Protein AF-A0A838TJ24-F1 (afdb_monomer_lite)

pLDDT: mean 84.02, std 17.37, range [36.75, 97.44]

Sequence (136 aa):
MVPTASASSNSTISTPPVRRSSNISTRGQVNLGGDAMIGRFIIGGDEPTTVIVRAIGPSLAAAKIPNPLPDPALELYDGNGSLIFSNDNWRSSQADQIINTGLAPTNDRESASVARLNRGTTPRSCEMRPRHKGSR

Secondary structure (DSSP, 8-state):
-------------------------------TTT--EEEEE---SSS-EEEEEEE--THHHHTT-SS--SSEEEEEE-TTS-EEEEES-TTTT-HHHHHHTT---SSTTSEEEEEEE---SSPEEEEEEEPPTT--

Structure (mmCIF, N/CA/C/O backbone):
data_AF-A0A838TJ24-F1
#
_entry.id   AF-A0A838TJ24-F1
#
loop_
_atom_site.group_PDB
_atom_site.id
_atom_site.type_symbol
_atom_site.label_atom_id
_atom_site.label_alt_id
_atom_site.label_comp_id
_atom_site.label_asym_id
_atom_site.label_entity_id
_atom_site.label_seq_id
_atom_site.pdbx_PDB_ins_code
_atom_site.Cartn_x
_atom_site.Cartn_y
_atom_site.Cartn_z
_atom_site.occupancy
_atom_site.B_iso_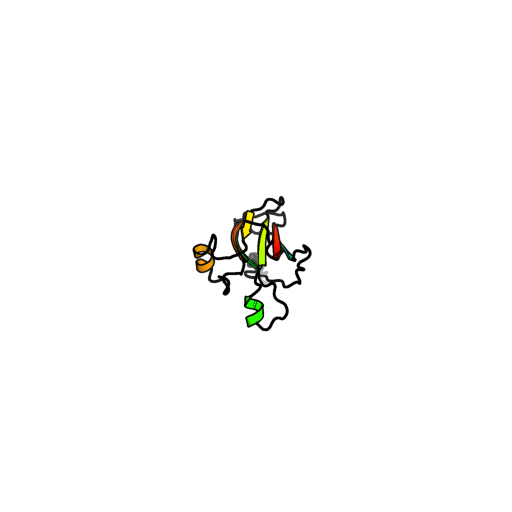or_equiv
_atom_site.auth_seq_id
_atom_site.auth_comp_id
_atom_site.auth_asym_id
_atom_site.auth_atom_id
_atom_site.pdbx_PDB_model_num
ATOM 1 N N . MET A 1 1 ? -72.964 21.065 6.004 1.00 46.19 1 MET A N 1
ATOM 2 C CA . MET A 1 1 ? -72.202 19.929 6.561 1.00 46.19 1 MET A CA 1
ATOM 3 C C . MET A 1 1 ? -70.928 19.817 5.735 1.00 46.19 1 MET A C 1
ATOM 5 O O . MET A 1 1 ? -71.018 19.484 4.565 1.00 46.19 1 MET A O 1
ATOM 9 N N . VAL A 1 2 ? -69.785 20.236 6.277 1.00 43.16 2 VAL A N 1
ATOM 10 C CA . VAL A 1 2 ? -68.473 20.209 5.600 1.00 43.16 2 VAL A CA 1
ATOM 11 C C . VAL A 1 2 ? -67.510 19.441 6.505 1.00 43.16 2 VAL A C 1
ATOM 13 O O . VAL A 1 2 ? -67.455 19.776 7.688 1.00 43.16 2 VAL A O 1
ATOM 16 N N . PRO A 1 3 ? -66.788 18.416 6.021 1.00 44.28 3 PRO A N 1
ATOM 17 C CA . PRO A 1 3 ? -65.751 17.769 6.810 1.00 44.28 3 PRO A CA 1
ATOM 18 C C . PRO A 1 3 ? -64.419 18.518 6.655 1.00 44.28 3 PRO A C 1
ATOM 20 O O . PRO A 1 3 ? -63.941 18.730 5.542 1.00 44.28 3 PRO A O 1
ATOM 23 N N . THR A 1 4 ? -63.797 18.883 7.776 1.00 43.94 4 THR A N 1
ATOM 24 C CA . THR A 1 4 ? -62.386 19.292 7.821 1.00 43.94 4 THR A CA 1
ATOM 25 C C . THR A 1 4 ? -61.542 18.036 8.003 1.00 43.94 4 THR A C 1
ATOM 27 O O . THR A 1 4 ? -61.575 17.420 9.067 1.00 43.94 4 THR A O 1
ATOM 30 N N . ALA A 1 5 ? -60.788 17.641 6.979 1.00 43.12 5 ALA A N 1
ATOM 31 C CA . ALA A 1 5 ? -59.758 16.616 7.114 1.00 43.12 5 ALA A CA 1
ATOM 32 C C . ALA A 1 5 ? -58.440 17.280 7.544 1.00 43.12 5 ALA A C 1
ATOM 34 O O . ALA A 1 5 ? -57.908 18.126 6.829 1.00 43.12 5 ALA A O 1
ATOM 35 N N . SER A 1 6 ? -57.921 16.897 8.711 1.00 50.03 6 SER A N 1
ATOM 36 C CA . SER A 1 6 ? -56.557 17.217 9.140 1.00 50.03 6 SER A CA 1
ATOM 37 C C . SER A 1 6 ? -55.660 16.036 8.777 1.00 50.03 6 SER A C 1
ATOM 39 O O . SER A 1 6 ? -55.851 14.936 9.296 1.00 50.03 6 SER A O 1
ATOM 41 N N . ALA A 1 7 ? -54.721 16.229 7.851 1.00 43.19 7 ALA A N 1
ATOM 42 C CA . ALA A 1 7 ? -53.715 15.226 7.525 1.00 43.19 7 ALA A CA 1
ATOM 43 C C . ALA A 1 7 ? -52.444 15.509 8.338 1.00 43.19 7 ALA A C 1
ATOM 45 O O . ALA A 1 7 ? -51.816 16.551 8.167 1.00 43.19 7 ALA A O 1
ATOM 46 N N . SER A 1 8 ? -52.058 14.574 9.209 1.00 49.75 8 SER A N 1
ATOM 47 C CA . SER A 1 8 ? -50.739 14.559 9.846 1.00 49.75 8 SER A CA 1
ATOM 48 C C . SER A 1 8 ? -49.819 13.658 9.027 1.00 49.75 8 SER A C 1
ATOM 50 O O . SER A 1 8 ? -49.935 12.433 9.059 1.00 49.75 8 SER A O 1
ATOM 52 N N . SER A 1 9 ? -48.931 14.255 8.236 1.00 45.62 9 SER A N 1
ATOM 53 C CA . SER A 1 9 ? -47.879 13.531 7.525 1.00 45.62 9 SER A CA 1
ATOM 54 C C . SER A 1 9 ? -46.690 13.322 8.461 1.00 45.62 9 SER A C 1
ATOM 56 O O . SER A 1 9 ? -45.858 14.213 8.629 1.00 45.62 9 SER A O 1
ATOM 58 N N . ASN A 1 10 ? -46.602 12.140 9.070 1.00 51.53 10 ASN A N 1
ATOM 59 C CA . ASN A 1 10 ? -45.411 11.725 9.803 1.00 51.53 10 ASN A CA 1
ATOM 60 C C . ASN A 1 10 ? -44.367 11.195 8.807 1.00 51.53 10 ASN A C 1
ATOM 62 O O . ASN A 1 10 ? -44.323 10.000 8.515 1.00 51.53 10 ASN A O 1
ATOM 66 N N . SER A 1 11 ? -43.556 12.099 8.252 1.00 42.84 11 SER A N 1
ATOM 67 C CA . SER A 1 11 ? -42.406 11.742 7.418 1.00 42.84 11 SER A CA 1
ATOM 68 C C . SER A 1 11 ? -41.351 11.060 8.283 1.00 42.84 11 SER A C 1
ATOM 70 O O . SER A 1 11 ? -40.535 11.714 8.932 1.00 42.84 11 SER A O 1
ATOM 72 N N . THR A 1 12 ? -41.360 9.731 8.304 1.00 36.75 12 THR A N 1
ATOM 73 C CA . THR A 1 12 ? -40.223 8.949 8.779 1.00 36.75 12 THR A CA 1
ATOM 74 C C . THR A 1 12 ? -39.044 9.254 7.860 1.00 36.75 12 THR A C 1
ATOM 76 O O . THR A 1 12 ? -39.003 8.839 6.703 1.00 36.75 12 THR A O 1
ATOM 79 N N . ILE A 1 13 ? -38.095 10.050 8.360 1.00 46.16 13 ILE A N 1
ATOM 80 C CA . ILE A 1 13 ? -36.822 10.305 7.688 1.00 46.16 13 ILE A CA 1
ATOM 81 C C . ILE A 1 13 ? -36.114 8.952 7.600 1.00 46.16 13 ILE A C 1
ATOM 83 O O . ILE A 1 13 ? -35.484 8.500 8.552 1.00 46.16 13 ILE A O 1
ATOM 87 N N . SER A 1 14 ? -36.266 8.270 6.466 1.00 44.81 14 SER A N 1
ATOM 88 C CA . SER A 1 14 ? -35.421 7.138 6.120 1.00 44.81 14 SER A CA 1
ATOM 89 C C . SER A 1 14 ? -34.011 7.689 5.989 1.00 44.81 14 SER A C 1
ATOM 91 O O . SER A 1 14 ? -33.719 8.405 5.030 1.00 44.81 14 SER A O 1
ATOM 93 N N . THR A 1 15 ? -33.151 7.379 6.960 1.00 56.31 15 THR A N 1
ATOM 94 C CA . THR A 1 15 ? -31.710 7.621 6.884 1.00 56.31 15 THR A CA 1
ATOM 95 C C . THR A 1 15 ? -31.241 7.233 5.482 1.00 56.31 15 THR A C 1
ATOM 97 O O . THR A 1 15 ? -31.455 6.083 5.079 1.00 56.31 15 THR A O 1
ATOM 100 N N . PRO A 1 16 ? -30.681 8.165 4.689 1.00 58.34 16 PRO A N 1
ATOM 101 C CA . PRO A 1 16 ? -30.205 7.817 3.364 1.00 58.34 16 PRO A CA 1
ATOM 102 C C . PRO A 1 16 ? -29.177 6.690 3.520 1.00 58.34 16 PRO A C 1
ATOM 104 O O . PRO A 1 16 ? -28.346 6.759 4.431 1.00 58.34 16 PRO A O 1
ATOM 107 N N . PRO A 1 17 ? -29.214 5.643 2.678 1.00 63.12 17 PRO A N 1
ATOM 108 C CA . PRO A 1 17 ? -28.210 4.595 2.741 1.00 63.12 17 PRO A CA 1
ATOM 109 C C . PRO A 1 17 ? -26.838 5.254 2.607 1.00 63.12 17 PRO A C 1
ATOM 111 O O . PRO A 1 17 ? -26.589 5.983 1.641 1.00 63.12 17 PRO A O 1
ATOM 114 N N . VAL A 1 18 ? -25.966 5.034 3.593 1.00 61.31 18 VAL A N 1
ATOM 115 C CA . VAL A 1 18 ? -24.597 5.551 3.572 1.00 61.31 18 VAL A CA 1
ATOM 116 C C . VAL A 1 18 ? -23.954 5.027 2.293 1.00 61.31 18 VAL A C 1
ATOM 118 O O . VAL A 1 18 ? -23.741 3.822 2.143 1.00 61.31 18 VAL A O 1
ATOM 121 N N . ARG A 1 19 ? -23.693 5.911 1.324 1.00 57.16 19 ARG A N 1
ATOM 122 C CA . ARG A 1 19 ? -23.012 5.523 0.088 1.00 57.16 19 ARG A CA 1
ATOM 123 C C . ARG A 1 19 ? -21.551 5.272 0.429 1.00 57.16 19 ARG A C 1
ATOM 125 O O . ARG A 1 19 ? -20.729 6.181 0.428 1.00 57.16 19 ARG A O 1
ATOM 132 N N . ARG A 1 20 ? -21.245 4.030 0.792 1.00 66.19 20 ARG A N 1
ATOM 133 C CA . ARG A 1 20 ? -19.882 3.575 1.035 1.00 66.19 20 ARG A CA 1
ATOM 134 C C . ARG A 1 20 ? -19.202 3.403 -0.318 1.00 66.19 20 ARG A C 1
ATOM 136 O O . ARG A 1 20 ? -19.573 2.516 -1.082 1.00 66.19 20 ARG A O 1
ATOM 143 N N . SER A 1 21 ? -18.207 4.233 -0.614 1.00 62.59 21 SER A N 1
ATOM 144 C CA . SER A 1 21 ? -17.278 3.944 -1.706 1.00 62.59 21 SER A CA 1
ATOM 145 C C . SER A 1 21 ? -16.557 2.643 -1.366 1.00 62.59 21 SER A C 1
ATOM 147 O O . SER A 1 21 ? -15.770 2.596 -0.423 1.00 62.59 21 SER A O 1
ATOM 149 N N . SER A 1 22 ? -16.881 1.565 -2.077 1.00 76.19 22 SER A N 1
ATOM 150 C CA . SER A 1 22 ? -16.276 0.252 -1.840 1.00 76.19 22 SER A CA 1
ATOM 151 C C . SER A 1 22 ? -14.867 0.160 -2.417 1.00 76.19 22 SER A C 1
ATOM 153 O O . SER A 1 22 ? -14.030 -0.520 -1.837 1.00 76.19 22 SER A O 1
ATOM 155 N N . ASN A 1 23 ? -14.596 0.878 -3.513 1.00 86.81 23 ASN A N 1
ATOM 156 C CA . ASN A 1 23 ? -13.316 0.881 -4.212 1.00 86.81 23 ASN A CA 1
ATOM 157 C C . ASN A 1 23 ? -12.947 2.303 -4.658 1.00 86.81 23 ASN A C 1
ATOM 159 O O . ASN A 1 23 ? -13.743 2.976 -5.310 1.00 86.81 23 ASN A O 1
ATOM 163 N N . ILE A 1 24 ? -11.733 2.746 -4.325 1.00 89.56 24 ILE A N 1
ATOM 164 C CA . ILE A 1 24 ? -11.155 4.027 -4.752 1.00 89.56 24 ILE A CA 1
ATOM 165 C C . ILE A 1 24 ? -9.752 3.742 -5.283 1.00 89.56 24 ILE A C 1
ATOM 167 O O . ILE A 1 24 ? -8.989 3.004 -4.663 1.00 89.56 24 ILE A O 1
ATOM 171 N N . SER A 1 25 ? -9.409 4.334 -6.423 1.00 89.31 25 SER A N 1
ATOM 172 C CA . SER A 1 25 ? -8.079 4.219 -7.015 1.00 89.31 25 SER A CA 1
ATOM 173 C C . SER A 1 25 ? -7.651 5.545 -7.619 1.00 89.31 25 SER A C 1
ATOM 175 O O . SER A 1 25 ? -8.421 6.175 -8.345 1.00 89.31 25 SER A O 1
ATOM 177 N N . THR A 1 26 ? -6.406 5.927 -7.374 1.00 87.75 26 THR A N 1
ATOM 178 C CA . THR A 1 26 ? -5.730 7.032 -8.050 1.00 87.75 26 THR A CA 1
ATOM 179 C C . THR A 1 26 ? -4.481 6.499 -8.743 1.00 87.75 26 THR A C 1
ATOM 181 O O . THR A 1 26 ? -3.921 5.475 -8.351 1.00 87.75 26 THR A O 1
ATOM 184 N N . ARG A 1 27 ? -4.062 7.178 -9.812 1.00 87.56 27 ARG A N 1
ATOM 185 C CA . ARG A 1 27 ? -2.815 6.888 -10.521 1.00 87.56 27 ARG A CA 1
ATOM 186 C C . ARG A 1 27 ? -1.998 8.166 -10.590 1.00 87.56 27 ARG A C 1
ATOM 188 O O . ARG A 1 27 ? -2.517 9.198 -11.005 1.00 87.56 27 ARG A O 1
ATOM 195 N N . GLY A 1 28 ? -0.729 8.066 -10.233 1.00 88.12 28 GLY A N 1
ATOM 196 C CA . GLY A 1 28 ? 0.237 9.152 -10.278 1.00 88.12 28 GLY A CA 1
ATOM 197 C C . GLY A 1 28 ? 1.610 8.626 -10.671 1.00 88.12 28 GLY A C 1
ATOM 198 O O . GLY A 1 28 ? 1.848 7.417 -10.669 1.00 88.12 28 GLY A O 1
ATOM 199 N N . GLN A 1 29 ? 2.499 9.539 -11.045 1.00 86.69 29 GLN A N 1
ATOM 200 C CA . GLN A 1 29 ? 3.904 9.215 -11.259 1.00 86.69 29 GLN A CA 1
ATOM 201 C C . GLN A 1 29 ? 4.636 9.204 -9.917 1.00 86.69 29 GLN A C 1
ATOM 203 O O . GLN A 1 29 ? 4.371 10.035 -9.051 1.00 86.69 29 GLN A O 1
ATOM 208 N N . VAL A 1 30 ? 5.553 8.254 -9.763 1.00 84.75 30 VAL A N 1
ATOM 209 C CA . VAL A 1 30 ? 6.427 8.122 -8.599 1.00 84.75 30 VAL A CA 1
ATOM 210 C C . VAL A 1 30 ? 7.850 8.060 -9.130 1.00 84.75 30 VAL A C 1
ATOM 212 O O . VAL A 1 30 ? 8.193 7.136 -9.870 1.00 84.75 30 VAL A O 1
ATOM 215 N N . ASN A 1 31 ? 8.665 9.058 -8.804 1.00 77.50 31 ASN A N 1
ATOM 216 C CA . ASN A 1 31 ? 10.031 9.130 -9.304 1.00 77.50 31 ASN A CA 1
ATOM 217 C C . ASN A 1 31 ? 10.981 8.305 -8.432 1.00 77.50 31 ASN A C 1
ATOM 219 O O . ASN A 1 31 ? 10.853 8.244 -7.210 1.00 77.50 31 ASN A O 1
ATOM 223 N N . LEU A 1 32 ? 12.010 7.740 -9.064 1.00 69.50 32 LEU A N 1
ATOM 224 C CA . LEU A 1 32 ? 13.080 6.988 -8.395 1.00 69.50 32 LEU A CA 1
ATOM 225 C C . LEU A 1 32 ? 13.932 7.842 -7.431 1.00 69.50 32 LEU A C 1
ATOM 227 O O . LEU A 1 32 ? 14.715 7.286 -6.669 1.00 69.50 32 LEU A O 1
ATOM 231 N N . GLY A 1 33 ? 13.778 9.172 -7.451 1.00 65.62 33 GLY A N 1
ATOM 232 C CA . GLY A 1 33 ? 14.512 10.134 -6.619 1.00 65.62 33 GLY A CA 1
ATOM 233 C C . GLY A 1 33 ? 13.959 10.356 -5.205 1.00 65.62 33 GLY A C 1
ATOM 234 O O . GLY A 1 33 ? 14.450 11.244 -4.519 1.00 65.62 33 GLY A O 1
ATOM 235 N N . GLY A 1 34 ? 12.964 9.575 -4.767 1.00 65.44 34 GLY A N 1
ATOM 236 C CA . GLY A 1 34 ? 12.416 9.648 -3.403 1.00 65.44 34 GLY A CA 1
ATOM 237 C C . GLY A 1 34 ? 11.008 10.235 -3.291 1.00 65.44 34 GLY A C 1
ATOM 238 O O . GLY A 1 34 ? 10.510 10.408 -2.177 1.00 65.44 34 GLY A O 1
ATOM 239 N N . ASP A 1 35 ? 10.339 10.490 -4.415 1.00 78.31 35 ASP A N 1
ATOM 240 C CA . ASP A 1 35 ? 8.937 10.901 -4.401 1.00 78.31 35 ASP A CA 1
ATOM 241 C C . ASP A 1 35 ? 8.036 9.734 -3.974 1.00 78.31 35 ASP A C 1
ATOM 243 O O . ASP A 1 35 ? 8.320 8.566 -4.250 1.00 78.31 35 ASP A O 1
ATOM 247 N N . ALA A 1 36 ? 6.929 10.060 -3.308 1.00 86.25 36 ALA A N 1
ATOM 248 C CA . ALA A 1 36 ? 5.845 9.127 -3.028 1.00 86.25 36 ALA A CA 1
ATOM 249 C C . ALA A 1 36 ? 4.557 9.602 -3.675 1.00 86.25 36 ALA A C 1
ATOM 251 O O . ALA A 1 36 ? 4.221 10.786 -3.626 1.00 86.25 36 ALA A O 1
ATOM 252 N N . MET A 1 37 ? 3.776 8.651 -4.179 1.00 91.00 37 MET A N 1
ATOM 253 C CA . MET A 1 37 ? 2.352 8.887 -4.355 1.00 91.00 37 MET A CA 1
ATOM 254 C C . MET A 1 37 ? 1.667 8.652 -3.011 1.00 91.00 37 MET A C 1
ATOM 256 O O . MET A 1 37 ? 1.732 7.551 -2.467 1.00 91.00 37 MET A O 1
ATOM 260 N N . ILE A 1 38 ? 1.004 9.685 -2.492 1.00 91.81 38 ILE A N 1
ATOM 261 C CA . ILE A 1 38 ? 0.331 9.634 -1.193 1.00 91.81 38 ILE A CA 1
ATOM 262 C C . ILE A 1 38 ? -1.180 9.649 -1.405 1.00 91.81 38 ILE A C 1
ATOM 264 O O . ILE A 1 38 ? -1.742 10.616 -1.922 1.00 91.81 38 ILE A O 1
ATOM 268 N N . GLY A 1 39 ? -1.847 8.582 -0.975 1.00 91.31 39 GLY A N 1
ATOM 269 C CA . GLY A 1 39 ? -3.299 8.533 -0.842 1.00 91.31 39 GLY A CA 1
ATOM 270 C C . GLY A 1 39 ? -3.697 8.805 0.603 1.00 91.31 39 GLY A C 1
ATOM 271 O O . GLY A 1 39 ? -3.126 8.223 1.522 1.00 91.31 39 GLY A O 1
ATOM 272 N N . ARG A 1 40 ? -4.684 9.676 0.833 1.00 92.62 40 ARG A N 1
ATOM 273 C CA . ARG A 1 40 ? -5.244 9.902 2.174 1.00 92.62 40 ARG A CA 1
ATOM 274 C C . ARG A 1 40 ? -6.710 9.521 2.212 1.00 92.62 40 ARG A C 1
ATOM 276 O O . ARG A 1 40 ? -7.453 9.807 1.276 1.00 92.62 40 ARG A O 1
ATOM 283 N N . PHE A 1 41 ? -7.128 8.902 3.306 1.00 92.69 41 PHE A N 1
ATOM 284 C CA . PHE A 1 41 ? -8.522 8.539 3.522 1.00 92.69 41 PHE A CA 1
ATOM 285 C C . PHE A 1 41 ? -8.884 8.574 5.006 1.00 92.69 41 PHE A C 1
ATOM 287 O O . PHE A 1 41 ? -8.029 8.498 5.889 1.00 92.69 41 PHE A O 1
ATOM 294 N N . ILE A 1 42 ? -10.180 8.692 5.277 1.00 92.62 42 ILE A N 1
ATOM 295 C CA . ILE A 1 42 ? -10.753 8.688 6.622 1.00 92.62 42 ILE A CA 1
ATOM 296 C C . ILE A 1 42 ? -11.723 7.510 6.709 1.00 92.62 42 ILE A C 1
ATOM 298 O O . ILE A 1 42 ? -12.508 7.276 5.789 1.00 92.62 42 ILE A O 1
ATOM 302 N N . ILE A 1 43 ? -11.670 6.765 7.814 1.00 91.12 43 ILE A N 1
ATOM 303 C CA . ILE A 1 43 ? -12.654 5.720 8.115 1.00 91.12 43 ILE A CA 1
ATOM 304 C C . ILE A 1 43 ? -13.798 6.370 8.891 1.00 91.12 43 ILE A C 1
ATOM 306 O O . ILE A 1 43 ? -13.663 6.637 10.086 1.00 91.12 43 ILE A O 1
ATOM 310 N N . GLY A 1 44 ? -14.887 6.660 8.179 1.00 86.62 44 GLY A N 1
ATOM 311 C CA . GLY A 1 44 ? -16.152 7.104 8.767 1.00 86.62 44 GLY A CA 1
ATOM 312 C C . GLY A 1 44 ? -17.013 5.941 9.273 1.00 86.62 44 GLY A C 1
ATOM 313 O O . GLY A 1 44 ? -16.598 4.784 9.228 1.00 86.62 44 GLY A O 1
ATOM 314 N N . GLY A 1 45 ? -18.236 6.257 9.708 1.00 85.44 45 GLY A N 1
ATOM 315 C CA . GLY A 1 45 ? -19.149 5.300 10.342 1.00 85.44 45 GLY A CA 1
ATOM 316 C C . GLY A 1 45 ? -18.805 5.037 11.810 1.00 85.44 45 GLY A C 1
ATOM 317 O O . GLY A 1 45 ? -17.886 5.647 12.356 1.00 85.44 45 GLY A O 1
ATOM 318 N N . ASP A 1 46 ? -19.548 4.128 12.439 1.00 86.31 46 ASP A N 1
ATOM 319 C CA . ASP A 1 46 ? -19.481 3.922 13.894 1.00 86.31 46 ASP A CA 1
ATOM 320 C C . ASP A 1 46 ? -18.565 2.761 14.315 1.00 86.31 46 ASP A C 1
ATOM 322 O O . ASP A 1 46 ? -18.062 2.741 15.443 1.00 86.31 46 ASP A O 1
ATOM 326 N N . GLU A 1 47 ? -18.253 1.860 13.378 1.00 89.06 47 GLU A N 1
ATOM 327 C CA . GLU A 1 47 ? -17.526 0.612 13.621 1.00 89.06 47 GLU A CA 1
ATOM 328 C C . GLU A 1 47 ? -16.165 0.549 12.905 1.00 89.06 47 GLU A C 1
ATOM 330 O O . GLU A 1 47 ? -15.996 1.116 11.816 1.00 89.06 47 GLU A O 1
ATOM 335 N N . PRO A 1 48 ? -15.177 -0.190 13.454 1.00 91.81 48 PRO A N 1
ATOM 336 C CA . PRO A 1 48 ? -13.933 -0.465 12.752 1.00 91.81 48 PRO A CA 1
ATOM 337 C C . PRO A 1 48 ? -14.179 -1.172 11.418 1.00 91.81 48 PRO A C 1
ATOM 339 O O . PRO A 1 48 ? -14.930 -2.148 11.315 1.00 91.81 48 PRO A O 1
ATOM 342 N N . THR A 1 49 ? -13.478 -0.708 10.392 1.00 91.56 49 THR A N 1
ATOM 343 C CA . THR A 1 49 ? -13.633 -1.174 9.018 1.00 91.56 49 THR A CA 1
ATOM 344 C C . THR A 1 49 ? -12.389 -1.924 8.573 1.00 91.56 49 THR A C 1
ATOM 346 O O . THR A 1 49 ? -11.270 -1.433 8.709 1.00 91.56 49 THR A O 1
ATOM 349 N N . THR A 1 50 ? -12.581 -3.112 8.001 1.00 93.25 50 THR A N 1
ATOM 350 C CA . THR A 1 50 ? -11.506 -3.823 7.303 1.00 93.25 50 THR A CA 1
ATOM 351 C C . THR A 1 50 ? -11.345 -3.238 5.903 1.00 93.25 50 THR A C 1
ATOM 353 O O . THR A 1 50 ? -12.324 -3.116 5.162 1.00 93.25 50 THR A O 1
ATOM 356 N N . VAL A 1 51 ? -10.115 -2.870 5.554 1.00 93.88 51 VAL A N 1
ATOM 357 C CA . VAL A 1 51 ? -9.737 -2.352 4.237 1.00 93.88 51 VAL A CA 1
ATOM 358 C C . VAL A 1 51 ? -8.613 -3.187 3.644 1.00 93.88 51 VAL A C 1
ATOM 360 O O . VAL A 1 51 ? -7.810 -3.763 4.378 1.00 93.88 51 VAL A O 1
ATOM 363 N N . ILE A 1 52 ? -8.539 -3.200 2.316 1.00 95.38 52 ILE A N 1
ATOM 364 C CA . ILE A 1 52 ? -7.341 -3.597 1.586 1.00 95.38 52 ILE A CA 1
ATOM 365 C C . ILE A 1 52 ? -6.758 -2.365 0.898 1.00 95.38 52 ILE A C 1
ATOM 367 O O . ILE A 1 52 ? -7.479 -1.606 0.250 1.00 95.38 52 ILE A O 1
ATOM 371 N N . VAL A 1 53 ? -5.453 -2.168 1.036 1.00 95.69 53 VAL A N 1
ATOM 372 C CA . VAL A 1 53 ? -4.697 -1.147 0.304 1.00 95.69 53 VAL A CA 1
ATOM 373 C C . VAL A 1 53 ? -3.756 -1.868 -0.647 1.00 95.69 53 VAL A C 1
ATOM 375 O O . VAL A 1 53 ? -3.135 -2.854 -0.258 1.00 95.69 53 VAL A O 1
ATOM 378 N N . ARG A 1 54 ? -3.684 -1.415 -1.902 1.00 96.19 54 ARG A N 1
ATOM 379 C CA . ARG A 1 54 ? -2.893 -2.059 -2.959 1.00 96.19 54 ARG A CA 1
ATOM 380 C C . ARG A 1 54 ? -2.086 -1.022 -3.725 1.00 96.19 54 ARG A C 1
ATOM 382 O O . ARG A 1 54 ? -2.650 -0.019 -4.159 1.00 96.19 54 ARG A O 1
ATOM 389 N N . ALA A 1 55 ? -0.806 -1.300 -3.938 1.00 95.31 55 ALA A N 1
ATOM 390 C CA . ALA A 1 55 ? 0.038 -0.588 -4.885 1.00 95.31 55 ALA A CA 1
ATOM 391 C C . ALA A 1 55 ? 0.274 -1.491 -6.103 1.00 95.31 55 ALA A C 1
ATOM 393 O O . ALA A 1 55 ? 0.912 -2.540 -6.009 1.00 95.31 55 ALA A O 1
ATOM 394 N N . ILE A 1 56 ? -0.288 -1.083 -7.241 1.00 96.06 56 ILE A N 1
ATOM 395 C CA . ILE A 1 56 ? -0.275 -1.836 -8.499 1.00 96.06 56 ILE A CA 1
ATOM 396 C C . ILE A 1 56 ? 0.743 -1.183 -9.430 1.00 96.06 56 ILE A C 1
ATOM 398 O O . ILE A 1 56 ? 0.641 0.006 -9.735 1.00 96.06 56 ILE A O 1
ATOM 402 N N . GLY A 1 57 ? 1.731 -1.964 -9.856 1.00 94.31 57 GLY A N 1
ATOM 403 C CA . GLY A 1 57 ? 2.848 -1.501 -10.674 1.00 94.31 57 GLY A CA 1
ATOM 404 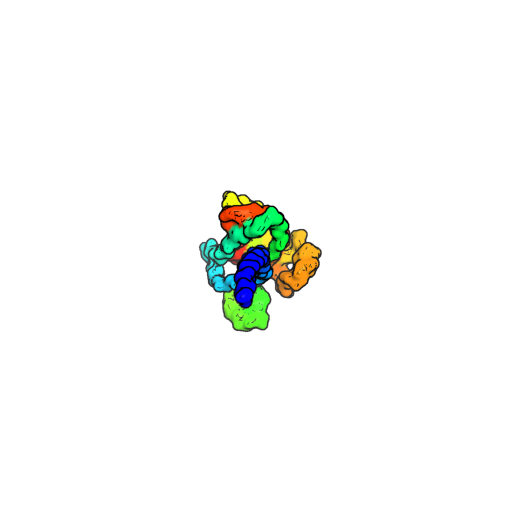C C . GLY A 1 57 ? 3.016 -2.390 -11.903 1.00 94.31 57 GLY A C 1
ATOM 405 O O . GLY A 1 57 ? 2.458 -2.061 -12.951 1.00 94.31 57 GLY A O 1
ATOM 406 N N . PRO A 1 58 ? 3.703 -3.541 -11.796 1.00 95.12 58 PRO A N 1
ATOM 407 C CA . PRO A 1 58 ? 3.963 -4.435 -12.925 1.00 95.12 58 PRO A CA 1
ATOM 408 C C . PRO A 1 58 ? 2.732 -4.826 -13.746 1.00 95.12 58 PRO A C 1
ATOM 410 O O . PRO A 1 58 ? 2.818 -4.869 -14.975 1.00 95.12 58 PRO A O 1
ATOM 413 N N . SER A 1 59 ? 1.572 -5.062 -13.119 1.00 95.88 59 SER A N 1
ATOM 414 C CA . SER A 1 59 ? 0.367 -5.469 -13.859 1.00 95.88 59 SER A CA 1
ATOM 415 C C . SER A 1 59 ? -0.199 -4.356 -14.746 1.00 95.88 59 SER A C 1
ATOM 417 O O . SER A 1 59 ? -0.923 -4.637 -15.701 1.00 95.88 59 SER A O 1
ATOM 419 N N . LEU A 1 60 ? 0.174 -3.093 -14.515 1.00 94.12 60 LEU A N 1
ATOM 420 C CA . LEU A 1 60 ? -0.208 -1.988 -15.397 1.00 94.12 60 LEU A CA 1
ATOM 421 C C . LEU A 1 60 ? 0.427 -2.126 -16.795 1.00 94.12 60 LEU A C 1
ATOM 423 O O . LEU A 1 60 ? -0.182 -1.695 -17.774 1.00 94.12 60 LEU A O 1
ATOM 427 N N . ALA A 1 61 ? 1.589 -2.788 -16.917 1.00 92.81 61 ALA A N 1
ATOM 428 C CA . ALA A 1 61 ? 2.195 -3.094 -18.217 1.00 92.81 61 ALA A CA 1
ATOM 429 C C . ALA A 1 61 ? 1.276 -3.986 -19.066 1.00 92.81 61 ALA A C 1
ATOM 431 O O . ALA A 1 61 ? 1.059 -3.716 -20.248 1.00 92.81 61 ALA A O 1
ATOM 432 N N . ALA A 1 62 ? 0.686 -5.018 -18.451 1.00 90.62 62 ALA A N 1
ATOM 433 C CA . ALA A 1 62 ? -0.268 -5.907 -19.114 1.00 90.62 62 ALA A CA 1
ATOM 434 C C . ALA A 1 62 ? -1.543 -5.157 -19.543 1.00 90.62 62 ALA A C 1
ATOM 436 O O . ALA A 1 62 ? -2.136 -5.469 -20.574 1.00 90.62 62 ALA A O 1
ATOM 437 N N . ALA A 1 63 ? -1.911 -4.104 -18.807 1.00 92.25 63 ALA A N 1
ATOM 438 C CA . ALA A 1 63 ? -2.990 -3.183 -19.157 1.00 92.25 63 ALA A CA 1
ATOM 439 C C . ALA A 1 63 ? -2.587 -2.103 -20.188 1.00 92.25 63 ALA A C 1
ATOM 441 O O . ALA A 1 63 ? -3.354 -1.169 -20.422 1.00 92.25 63 ALA A O 1
ATOM 442 N N . LYS A 1 64 ? -1.402 -2.209 -20.812 1.00 94.06 64 LYS A N 1
ATOM 443 C CA . LYS A 1 64 ? -0.855 -1.254 -21.797 1.00 94.06 64 LYS A CA 1
ATOM 444 C C . LYS A 1 64 ? -0.681 0.171 -21.258 1.00 94.06 64 LYS A C 1
ATOM 446 O O . LYS A 1 64 ? -0.688 1.134 -22.024 1.00 94.06 64 LYS A O 1
ATOM 451 N N . ILE A 1 65 ? -0.513 0.318 -19.946 1.00 92.38 65 ILE A N 1
ATOM 452 C CA . ILE A 1 65 ? -0.188 1.602 -19.327 1.00 92.38 65 ILE A CA 1
ATOM 453 C C . ILE A 1 65 ? 1.338 1.772 -19.380 1.00 92.38 65 ILE A C 1
ATOM 455 O O . ILE A 1 65 ? 2.063 0.900 -18.894 1.00 92.38 65 ILE A O 1
ATOM 459 N N . PRO A 1 66 ? 1.844 2.867 -19.972 1.00 91.69 66 PRO A N 1
ATOM 460 C CA . PRO A 1 66 ? 3.277 3.078 -20.117 1.00 91.69 66 PRO A CA 1
ATOM 461 C C . PRO A 1 66 ? 3.941 3.404 -18.776 1.00 91.69 66 PRO A C 1
ATOM 463 O O . PRO A 1 66 ? 3.323 3.989 -17.888 1.00 91.69 66 PRO A O 1
ATOM 466 N N . ASN A 1 67 ? 5.232 3.080 -18.681 1.00 89.62 67 ASN A N 1
ATOM 467 C CA . ASN A 1 67 ? 6.117 3.427 -17.563 1.00 89.62 67 ASN A CA 1
ATOM 468 C C . ASN A 1 67 ? 5.570 3.052 -16.169 1.00 89.62 67 ASN A C 1
ATOM 470 O O . ASN A 1 67 ? 5.517 3.910 -15.283 1.00 89.62 67 ASN A O 1
ATOM 474 N N . PRO A 1 68 ? 5.143 1.795 -15.946 1.00 92.75 68 PRO A N 1
ATOM 475 C CA . PRO A 1 68 ? 4.715 1.371 -14.624 1.00 92.75 68 PRO A CA 1
ATOM 476 C C . PRO A 1 68 ? 5.889 1.325 -13.650 1.00 92.75 68 PRO A C 1
ATOM 478 O O . PRO A 1 68 ? 7.022 1.030 -14.035 1.00 92.75 68 PRO A O 1
ATOM 481 N N . LEU A 1 69 ? 5.603 1.540 -12.367 1.00 92.19 69 LEU A N 1
ATOM 482 C CA . LEU A 1 69 ? 6.585 1.298 -11.319 1.00 92.19 69 LEU A CA 1
ATOM 483 C C . LEU A 1 69 ? 6.857 -0.220 -11.239 1.00 92.19 69 LEU A C 1
ATOM 485 O O . LEU A 1 69 ? 5.915 -0.976 -11.005 1.00 92.19 69 LEU A O 1
ATOM 489 N N . PRO A 1 70 ? 8.097 -0.695 -11.460 1.00 92.00 70 PRO A N 1
ATOM 490 C CA . PRO A 1 70 ? 8.368 -2.125 -11.629 1.00 92.00 70 PRO A CA 1
ATOM 491 C C . PRO A 1 70 ? 8.403 -2.917 -10.317 1.00 92.00 70 PRO A C 1
ATOM 493 O O . PRO A 1 70 ? 8.295 -4.139 -10.345 1.00 92.00 70 PRO A O 1
ATOM 496 N N . ASP A 1 71 ? 8.592 -2.240 -9.189 1.00 92.31 71 ASP A N 1
ATOM 497 C CA . ASP A 1 71 ? 8.670 -2.853 -7.861 1.00 92.31 71 ASP A CA 1
ATOM 498 C C . ASP A 1 71 ? 8.111 -1.843 -6.836 1.00 92.31 71 ASP A C 1
ATOM 500 O O . ASP A 1 71 ? 8.857 -1.004 -6.313 1.00 92.31 71 ASP A O 1
ATOM 504 N N . PRO A 1 72 ? 6.773 -1.760 -6.699 1.00 93.69 72 PRO A N 1
ATOM 505 C CA . PRO A 1 72 ? 6.114 -0.829 -5.793 1.00 93.69 72 PRO A CA 1
ATOM 506 C C . PRO A 1 72 ? 6.187 -1.290 -4.334 1.00 93.69 72 PRO A C 1
ATOM 508 O O . PRO A 1 72 ? 5.644 -2.334 -3.992 1.00 93.69 72 PRO A O 1
ATOM 511 N N . ALA A 1 73 ? 6.729 -0.452 -3.454 1.00 94.00 73 ALA A N 1
ATOM 512 C CA . ALA A 1 73 ? 6.583 -0.590 -2.008 1.00 94.00 73 ALA A CA 1
ATOM 513 C C . ALA A 1 73 ? 5.385 0.234 -1.509 1.00 94.00 73 ALA A C 1
ATOM 515 O O . ALA A 1 73 ? 5.121 1.330 -2.013 1.00 94.00 73 ALA A O 1
ATOM 516 N N . LEU A 1 74 ? 4.665 -0.301 -0.525 1.00 94.81 74 LEU A N 1
ATOM 517 C CA . LEU A 1 74 ? 3.491 0.294 0.101 1.00 94.81 74 LEU A CA 1
ATOM 518 C C . LEU A 1 74 ? 3.694 0.409 1.609 1.00 94.81 74 LEU A C 1
ATOM 520 O O . LEU A 1 74 ? 3.900 -0.598 2.283 1.00 94.81 74 LEU A O 1
ATOM 524 N N . GLU A 1 75 ? 3.500 1.610 2.137 1.00 95.69 75 GLU A N 1
ATOM 525 C CA . GLU A 1 75 ? 3.438 1.879 3.572 1.00 95.69 75 GLU A CA 1
ATOM 526 C C . GLU A 1 75 ? 2.064 2.443 3.935 1.00 95.69 75 GLU A C 1
ATOM 528 O O . GLU A 1 75 ? 1.487 3.240 3.195 1.00 95.69 75 GLU A O 1
ATOM 533 N N . LEU A 1 76 ? 1.509 2.010 5.064 1.00 95.88 76 LEU A N 1
ATOM 534 C CA . LEU A 1 76 ? 0.241 2.488 5.605 1.00 95.88 76 LEU A CA 1
ATOM 535 C C . LEU A 1 76 ? 0.483 3.069 6.993 1.00 95.88 76 LEU A C 1
ATOM 537 O O . LEU A 1 76 ? 1.026 2.387 7.858 1.00 95.88 76 LEU A O 1
ATOM 541 N N . TYR A 1 77 ? 0.005 4.288 7.217 1.00 96.25 77 TYR A N 1
ATOM 542 C CA . TYR A 1 77 ? 0.145 5.018 8.469 1.00 96.25 77 TYR A CA 1
ATOM 543 C C . TYR A 1 77 ? -1.215 5.336 9.091 1.00 96.25 77 TYR A C 1
ATOM 545 O O . TYR A 1 77 ? -2.216 5.542 8.394 1.00 96.25 77 TYR A O 1
ATOM 553 N N . ASP A 1 78 ? -1.257 5.395 10.420 1.00 93.81 78 ASP A N 1
ATOM 554 C CA . ASP A 1 78 ? -2.429 5.846 11.160 1.00 93.81 78 ASP A CA 1
ATOM 555 C C . ASP A 1 78 ? -2.573 7.379 11.143 1.00 93.81 78 ASP A C 1
ATOM 557 O O . ASP A 1 78 ? -1.777 8.109 10.552 1.00 93.81 78 ASP A O 1
ATOM 561 N N . GLY A 1 79 ? -3.628 7.887 11.784 1.00 89.62 79 GLY A N 1
ATOM 562 C CA . GLY A 1 79 ? -3.892 9.326 11.840 1.00 89.62 79 GLY A CA 1
ATOM 563 C C . GLY A 1 79 ? -2.883 10.135 12.664 1.00 89.62 79 GLY A C 1
ATOM 564 O O . GLY A 1 79 ? -2.917 11.360 12.596 1.00 89.62 79 GLY A O 1
ATOM 565 N N . ASN A 1 80 ? -2.003 9.466 13.414 1.00 91.50 80 ASN A N 1
ATOM 566 C CA . ASN A 1 80 ? -0.910 10.062 14.179 1.00 91.50 80 ASN A CA 1
ATOM 567 C C . ASN A 1 80 ? 0.438 9.947 13.441 1.00 91.50 80 ASN A C 1
ATOM 569 O O . ASN A 1 80 ? 1.455 10.390 13.966 1.00 91.50 80 ASN A O 1
ATOM 573 N N . GLY A 1 81 ? 0.461 9.352 12.242 1.00 91.56 81 GLY A N 1
ATOM 574 C CA . GLY A 1 81 ? 1.684 9.101 11.480 1.00 91.56 81 GLY A CA 1
ATOM 575 C C . GLY A 1 81 ? 2.459 7.861 11.931 1.00 91.56 81 GLY A C 1
ATOM 576 O O . GLY A 1 81 ? 3.593 7.673 11.500 1.00 91.56 81 GLY A O 1
ATOM 577 N N . SER A 1 82 ? 1.878 7.004 12.776 1.00 95.00 82 SER A N 1
ATOM 578 C CA . SER A 1 82 ? 2.499 5.733 13.155 1.00 95.00 82 SER A CA 1
ATOM 579 C C . SER A 1 82 ? 2.364 4.714 12.026 1.00 95.00 82 SER A C 1
ATOM 581 O O . SER A 1 82 ? 1.284 4.575 11.446 1.00 95.00 82 SER A O 1
ATOM 583 N N . LEU A 1 83 ? 3.443 3.990 11.719 1.00 95.31 83 LEU A N 1
ATOM 584 C CA . LEU A 1 83 ? 3.434 2.936 10.707 1.00 95.31 83 LEU A CA 1
ATOM 585 C C . LEU A 1 83 ? 2.549 1.774 11.178 1.00 95.31 83 LEU A C 1
ATOM 587 O O . LEU A 1 83 ? 2.831 1.122 12.180 1.00 95.31 83 LEU A O 1
ATOM 591 N N . ILE A 1 84 ? 1.486 1.504 10.428 1.00 94.69 84 ILE A N 1
ATOM 592 C CA . ILE A 1 84 ? 0.628 0.330 10.605 1.00 94.69 84 ILE A CA 1
ATOM 593 C C . ILE A 1 84 ? 1.242 -0.864 9.872 1.00 94.69 84 ILE A C 1
ATOM 595 O O . ILE A 1 84 ? 1.212 -1.982 10.382 1.00 94.69 84 ILE A O 1
ATOM 599 N N . PHE A 1 85 ? 1.759 -0.642 8.660 1.00 92.81 85 PHE A N 1
ATOM 600 C CA . PHE A 1 85 ? 2.253 -1.715 7.803 1.00 92.81 85 PHE A CA 1
ATOM 601 C C . PHE A 1 85 ? 3.197 -1.213 6.707 1.00 92.81 85 PHE A C 1
ATOM 603 O O . PHE A 1 85 ? 2.999 -0.116 6.192 1.00 92.81 85 PHE A O 1
ATOM 61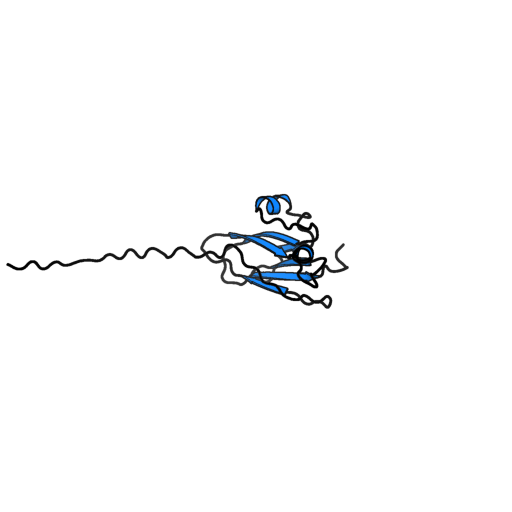0 N N . SER A 1 86 ? 4.156 -2.052 6.306 1.00 94.38 86 SER A N 1
ATOM 611 C CA . SER A 1 86 ? 5.035 -1.859 5.146 1.00 94.38 86 SER A CA 1
ATOM 612 C C . SER A 1 86 ? 5.180 -3.180 4.385 1.00 94.38 86 SER A C 1
ATOM 614 O O . SER A 1 86 ? 5.340 -4.230 5.009 1.00 94.38 86 SER A O 1
ATOM 616 N N . ASN A 1 87 ? 5.078 -3.148 3.055 1.00 93.88 87 ASN A N 1
ATOM 617 C CA . ASN A 1 87 ? 5.240 -4.323 2.198 1.00 93.88 87 ASN A CA 1
ATOM 618 C C . ASN A 1 87 ? 5.665 -3.935 0.788 1.00 93.88 87 ASN A C 1
ATOM 620 O O . ASN A 1 87 ? 5.226 -2.911 0.273 1.00 93.88 87 ASN A O 1
ATOM 624 N N . ASP A 1 88 ? 6.476 -4.787 0.171 1.00 92.75 88 ASP A N 1
ATOM 625 C CA . ASP A 1 88 ? 6.913 -4.705 -1.223 1.00 92.75 88 ASP A CA 1
ATOM 626 C C . ASP A 1 88 ? 6.479 -5.929 -2.066 1.00 92.75 88 ASP A C 1
ATOM 628 O O . ASP A 1 88 ? 6.617 -5.920 -3.284 1.00 92.75 88 ASP A O 1
ATOM 632 N N . ASN A 1 89 ? 5.927 -6.980 -1.444 1.00 95.56 89 ASN A N 1
ATOM 633 C CA . ASN A 1 89 ? 5.458 -8.198 -2.111 1.00 95.56 89 ASN A CA 1
ATOM 634 C C . ASN A 1 89 ? 4.226 -8.766 -1.392 1.00 95.56 89 ASN A C 1
ATOM 636 O O . ASN A 1 89 ? 4.309 -9.270 -0.272 1.00 95.56 89 ASN A O 1
ATOM 640 N N . TRP A 1 90 ? 3.055 -8.748 -2.023 1.00 95.69 90 TRP A N 1
ATOM 641 C CA . TRP A 1 90 ? 1.780 -9.052 -1.360 1.00 95.69 90 TRP A CA 1
ATOM 642 C C . TRP A 1 90 ? 1.698 -10.465 -0.755 1.00 95.69 90 TRP A C 1
ATOM 644 O O . TRP A 1 90 ? 0.969 -10.675 0.214 1.00 95.69 90 TRP A O 1
ATOM 654 N N . ARG A 1 91 ? 2.474 -11.424 -1.277 1.00 95.88 91 ARG A N 1
ATOM 655 C CA . ARG A 1 91 ? 2.540 -12.800 -0.757 1.00 95.88 91 ARG A CA 1
ATOM 656 C C . ARG A 1 91 ? 3.448 -12.988 0.461 1.00 95.88 91 ARG A C 1
ATOM 658 O O . ARG A 1 91 ? 3.434 -14.064 1.045 1.00 95.88 91 ARG A O 1
ATOM 665 N N . SER A 1 92 ? 4.226 -11.980 0.852 1.00 93.12 92 SER A N 1
ATOM 666 C CA . SER A 1 92 ? 5.261 -12.114 1.888 1.00 93.12 92 SER A CA 1
ATOM 667 C C . SER A 1 92 ? 4.715 -12.295 3.310 1.00 93.12 92 SER A C 1
ATOM 669 O O . SER A 1 92 ? 5.377 -12.910 4.140 1.00 93.12 92 SER A O 1
ATOM 671 N N . SER A 1 93 ? 3.529 -11.751 3.603 1.00 88.94 93 SER A N 1
ATOM 672 C CA . SER A 1 93 ? 3.031 -11.612 4.983 1.00 88.94 93 SER A CA 1
ATOM 673 C C . SER A 1 93 ? 1.553 -11.961 5.159 1.00 88.94 93 SER A C 1
ATOM 675 O O . SER A 1 93 ? 1.196 -12.648 6.110 1.00 88.94 93 SER A O 1
ATOM 677 N N . GLN A 1 94 ? 0.682 -11.506 4.256 1.00 95.19 94 GLN A N 1
ATOM 678 C CA . GLN A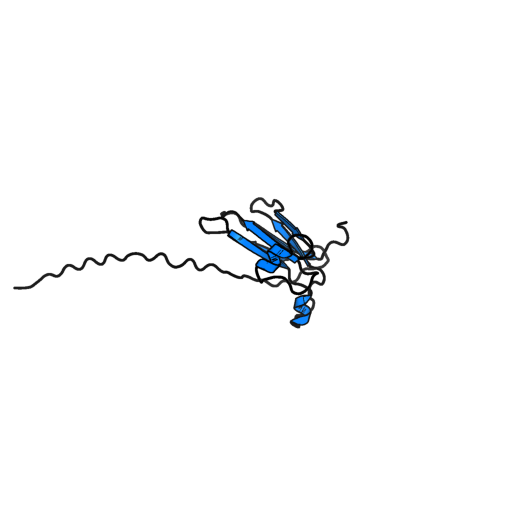 1 94 ? -0.777 -11.604 4.403 1.00 95.19 94 GLN A CA 1
ATOM 679 C C . GLN A 1 94 ? -1.440 -12.343 3.231 1.00 95.19 94 GLN A C 1
ATOM 681 O O . GLN A 1 94 ? -2.586 -12.051 2.891 1.00 95.19 94 GLN A O 1
ATOM 686 N N . ALA A 1 95 ? -0.732 -13.281 2.590 1.00 96.38 95 ALA A N 1
ATOM 687 C CA . ALA A 1 95 ? -1.164 -13.889 1.328 1.00 96.38 95 ALA A CA 1
ATOM 688 C C . ALA A 1 95 ? -2.590 -14.462 1.406 1.00 96.38 95 ALA A C 1
ATOM 690 O O . ALA A 1 95 ? -3.438 -14.080 0.603 1.00 96.38 95 ALA A O 1
ATOM 691 N N . ASP A 1 96 ? -2.887 -15.285 2.416 1.00 97.44 96 ASP A N 1
ATOM 692 C CA . ASP A 1 96 ? -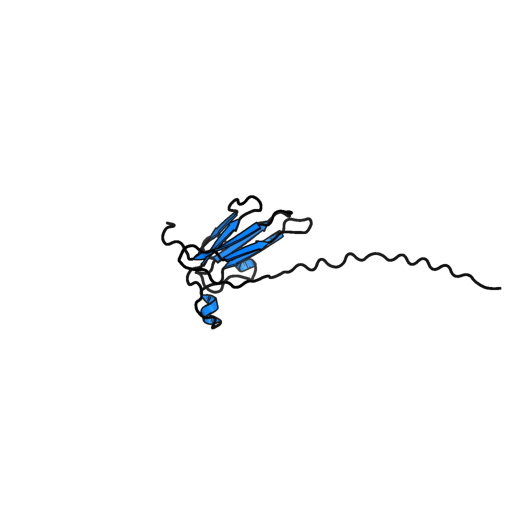4.210 -15.900 2.587 1.00 97.44 96 ASP A CA 1
ATOM 693 C C . ASP A 1 96 ? -5.305 -14.860 2.848 1.00 97.44 96 ASP A C 1
ATOM 695 O O . ASP A 1 96 ? -6.383 -14.917 2.258 1.00 97.44 96 ASP A O 1
ATOM 699 N N . GLN A 1 97 ? -5.031 -13.862 3.696 1.00 96.62 97 GLN A N 1
ATOM 700 C CA . GLN A 1 97 ? -5.981 -12.781 3.977 1.00 96.62 97 GLN A CA 1
ATOM 701 C C . GLN A 1 97 ? -6.286 -11.978 2.710 1.00 96.62 97 GLN A C 1
ATOM 703 O O . GLN A 1 97 ? -7.446 -11.669 2.446 1.00 96.62 97 GLN A O 1
ATOM 708 N N . ILE A 1 98 ? -5.257 -11.676 1.916 1.00 97.31 98 ILE A N 1
ATOM 709 C CA . ILE A 1 98 ? -5.362 -10.947 0.652 1.00 97.31 98 ILE A CA 1
ATOM 710 C C . ILE A 1 98 ? -6.115 -11.783 -0.392 1.00 97.31 98 ILE A C 1
ATOM 712 O O . ILE A 1 98 ? -7.006 -11.250 -1.051 1.00 97.31 98 ILE A O 1
ATOM 716 N N . ILE A 1 99 ? -5.842 -13.085 -0.507 1.00 97.44 99 ILE A N 1
ATOM 717 C CA . ILE A 1 99 ? -6.582 -14.005 -1.390 1.00 97.44 99 ILE A CA 1
ATOM 718 C C . ILE A 1 99 ? -8.062 -14.045 -1.003 1.00 97.44 99 ILE A C 1
ATOM 720 O O . ILE A 1 99 ? -8.923 -13.880 -1.866 1.00 97.44 99 ILE A O 1
ATOM 724 N N . ASN A 1 100 ? -8.363 -14.155 0.292 1.00 96.62 100 ASN A N 1
ATOM 725 C CA . ASN A 1 100 ? -9.732 -14.192 0.808 1.00 96.62 100 ASN A CA 1
ATOM 726 C C . ASN A 1 100 ? -10.520 -12.898 0.549 1.00 96.62 100 ASN A C 1
ATOM 728 O O . ASN A 1 100 ? -11.749 -12.919 0.578 1.00 96.62 100 ASN A O 1
ATOM 732 N N . THR A 1 101 ? -9.851 -11.775 0.255 1.00 94.75 101 THR A N 1
ATOM 733 C CA . THR A 1 101 ? -10.549 -10.554 -0.184 1.00 94.75 101 THR A CA 1
ATOM 734 C C . THR A 1 101 ? -11.092 -10.642 -1.613 1.00 94.75 101 THR A C 1
ATOM 736 O O . THR A 1 101 ? -11.905 -9.804 -1.996 1.00 94.75 101 THR A O 1
ATOM 739 N N . GLY A 1 102 ? -10.613 -11.590 -2.430 1.00 96.00 102 GLY A N 1
ATOM 740 C CA . GLY A 1 102 ? -10.879 -11.637 -3.872 1.00 96.00 102 GLY A CA 1
ATOM 741 C C . GLY A 1 102 ? -10.214 -10.505 -4.670 1.00 96.00 102 GLY A C 1
ATOM 742 O O . GLY A 1 102 ? -10.486 -10.344 -5.856 1.00 96.00 102 GLY A O 1
ATOM 743 N N . LEU A 1 103 ? -9.350 -9.706 -4.032 1.00 95.38 103 LEU A N 1
ATOM 744 C CA . LEU A 1 103 ? -8.683 -8.534 -4.611 1.00 95.38 103 LEU A CA 1
ATOM 745 C C . LEU A 1 103 ? -7.158 -8.689 -4.651 1.00 95.38 103 LEU A C 1
ATOM 747 O O . LEU A 1 103 ? -6.440 -7.687 -4.744 1.00 95.38 103 LEU A O 1
ATOM 751 N N . ALA A 1 104 ? -6.661 -9.925 -4.586 1.00 97.06 104 ALA A N 1
ATOM 752 C CA . ALA A 1 104 ? -5.238 -10.211 -4.674 1.00 97.06 104 ALA A CA 1
ATOM 753 C C . ALA A 1 104 ? -4.618 -9.594 -5.944 1.00 97.06 104 ALA A C 1
ATOM 755 O O . ALA A 1 104 ? -5.210 -9.701 -7.024 1.00 97.06 104 ALA A O 1
ATOM 756 N N . PRO A 1 105 ? -3.457 -8.924 -5.831 1.00 96.88 105 PRO A N 1
ATOM 757 C CA . PRO A 1 105 ? -2.706 -8.493 -7.001 1.00 96.88 105 PRO A CA 1
ATOM 758 C C . PRO A 1 105 ? -2.312 -9.685 -7.886 1.00 96.88 105 PRO A C 1
ATOM 760 O O . PRO A 1 105 ? -2.131 -10.805 -7.407 1.00 96.88 105 PRO A O 1
ATOM 763 N N . THR A 1 106 ? -2.193 -9.451 -9.191 1.00 95.75 106 THR A N 1
ATOM 764 C CA . THR A 1 106 ? -1.895 -10.512 -10.168 1.00 95.75 106 THR A CA 1
ATOM 765 C C . THR A 1 106 ? -0.404 -10.770 -10.331 1.00 95.75 106 THR A C 1
ATOM 767 O O . THR A 1 106 ? -0.024 -11.826 -10.834 1.00 95.75 106 THR A O 1
ATOM 770 N N . ASN A 1 107 ? 0.446 -9.824 -9.927 1.00 96.19 107 ASN A N 1
ATOM 771 C CA . ASN A 1 107 ? 1.894 -9.979 -9.949 1.00 96.19 107 ASN A CA 1
ATOM 772 C C . ASN A 1 107 ? 2.439 -10.030 -8.517 1.00 96.19 107 ASN A C 1
ATOM 774 O O . ASN A 1 107 ? 2.093 -9.195 -7.688 1.00 96.19 107 ASN A O 1
ATOM 778 N N . ASP A 1 108 ? 3.309 -10.994 -8.224 1.00 95.69 108 ASP A N 1
ATOM 779 C CA . ASP A 1 108 ? 3.846 -11.203 -6.872 1.00 95.69 108 ASP A CA 1
ATOM 780 C C . ASP A 1 108 ? 4.722 -10.039 -6.372 1.00 95.69 108 ASP A C 1
ATOM 782 O O . ASP A 1 108 ? 4.840 -9.863 -5.162 1.00 95.69 108 ASP A O 1
ATOM 786 N N . ARG A 1 109 ? 5.255 -9.207 -7.285 1.00 95.19 109 ARG A N 1
ATOM 787 C CA . ARG A 1 109 ? 5.988 -7.960 -6.977 1.00 95.19 109 ARG A CA 1
ATOM 788 C C . ARG A 1 109 ? 5.085 -6.755 -6.725 1.00 95.19 109 ARG A C 1
ATOM 790 O O . ARG A 1 109 ? 5.551 -5.626 -6.666 1.00 95.19 109 ARG A O 1
ATOM 797 N N . GLU A 1 110 ? 3.774 -6.945 -6.693 1.00 96.31 110 GLU A N 1
ATOM 798 C CA . GLU A 1 110 ? 2.854 -5.894 -6.267 1.00 96.31 110 GLU A CA 1
ATOM 799 C C . GLU A 1 110 ? 2.709 -5.907 -4.757 1.00 96.31 110 GLU A C 1
ATOM 801 O O . GLU A 1 110 ? 2.833 -6.951 -4.119 1.00 96.31 110 GLU A O 1
ATOM 806 N N . SER A 1 111 ? 2.361 -4.758 -4.190 1.00 96.19 111 SER A N 1
ATOM 807 C CA . SER A 1 111 ? 2.175 -4.638 -2.750 1.00 96.19 111 SER A CA 1
ATOM 808 C C . SER A 1 111 ? 0.712 -4.574 -2.387 1.00 96.19 111 SER A C 1
ATOM 810 O O . SER A 1 111 ? -0.076 -3.860 -3.011 1.00 96.19 111 SER A O 1
ATOM 812 N N . ALA A 1 112 ? 0.344 -5.289 -1.332 1.00 96.81 112 ALA A N 1
ATOM 813 C CA . ALA A 1 112 ? -0.970 -5.173 -0.735 1.00 96.81 112 ALA A CA 1
ATOM 814 C C . ALA A 1 112 ? -0.920 -5.429 0.769 1.00 96.81 112 ALA A C 1
ATOM 816 O O . ALA A 1 112 ? -0.024 -6.111 1.271 1.00 96.81 112 ALA A O 1
ATOM 817 N N . SER A 1 113 ? -1.904 -4.867 1.465 1.00 95.75 113 SER A N 1
ATOM 818 C CA . SER A 1 113 ? -2.115 -5.051 2.895 1.00 95.75 113 SER A CA 1
ATOM 819 C C . SER A 1 113 ? -3.592 -5.086 3.227 1.00 95.75 113 SER A C 1
ATOM 821 O O . SER A 1 113 ? -4.350 -4.257 2.717 1.00 95.75 113 SER A O 1
ATOM 823 N N . VAL A 1 114 ? -3.982 -5.982 4.127 1.00 96.31 114 VAL A N 1
ATOM 824 C CA . VAL A 1 114 ? -5.281 -5.954 4.796 1.00 96.31 114 VAL A CA 1
ATOM 825 C C . VAL A 1 114 ? -5.096 -5.391 6.199 1.00 96.31 114 VAL A C 1
ATOM 827 O O . VAL A 1 114 ? -4.295 -5.895 6.986 1.00 96.31 114 VAL A O 1
ATOM 830 N N . ALA A 1 115 ? -5.879 -4.369 6.534 1.00 94.50 115 ALA A N 1
ATOM 831 C CA . ALA A 1 115 ? -5.862 -3.753 7.853 1.00 94.50 115 ALA A CA 1
ATOM 832 C C . ALA A 1 115 ? -7.283 -3.550 8.378 1.00 94.50 115 ALA A C 1
ATOM 834 O O . ALA A 1 115 ? -8.176 -3.097 7.656 1.00 94.50 115 ALA A O 1
ATOM 835 N N . ARG A 1 116 ? -7.494 -3.853 9.662 1.00 94.44 116 ARG A N 1
ATOM 836 C CA . ARG A 1 116 ? -8.707 -3.467 10.385 1.00 94.44 116 ARG A CA 1
ATOM 837 C C . ARG A 1 116 ? -8.454 -2.132 11.064 1.00 94.44 116 ARG A C 1
ATOM 839 O O . ARG A 1 116 ? -7.629 -2.034 11.964 1.00 94.44 116 ARG A O 1
ATOM 846 N N . LEU A 1 117 ? -9.146 -1.100 10.602 1.00 92.94 117 LEU A N 1
ATOM 847 C CA . LEU A 1 117 ? -8.896 0.277 10.999 1.00 92.94 117 LEU A CA 1
ATOM 848 C C . LEU A 1 117 ? -10.066 0.803 11.820 1.00 92.94 117 LEU A C 1
ATOM 850 O O . LEU A 1 117 ? -11.218 0.744 11.391 1.00 92.94 117 LEU A O 1
ATOM 854 N N . ASN A 1 118 ? -9.758 1.354 12.991 1.00 92.44 118 ASN A N 1
ATOM 855 C CA . ASN A 1 118 ? -10.750 2.031 13.819 1.00 92.44 118 ASN A CA 1
ATOM 856 C C . ASN A 1 118 ? -11.330 3.241 13.080 1.00 92.44 118 ASN A C 1
ATOM 858 O O . ASN A 1 118 ? -10.632 3.905 12.304 1.00 92.44 118 ASN A O 1
ATOM 862 N N . ARG A 1 119 ? -12.586 3.585 13.365 1.00 90.31 119 ARG A N 1
ATOM 863 C CA . ARG A 1 119 ? -13.129 4.871 12.923 1.00 90.31 119 ARG A CA 1
ATOM 864 C C . ARG A 1 119 ? -12.287 6.034 13.457 1.00 90.31 119 ARG A C 1
ATOM 866 O O . ARG A 1 119 ? -11.594 5.898 14.467 1.00 90.31 119 ARG A O 1
ATOM 873 N N . GLY A 1 120 ? -12.341 7.180 12.795 1.00 88.25 120 GLY A N 1
ATOM 874 C CA . GLY A 1 120 ? -11.671 8.381 13.285 1.00 88.25 120 GLY A CA 1
ATOM 875 C C . GLY A 1 120 ? -11.910 9.587 12.395 1.00 88.25 120 GLY A C 1
ATOM 876 O O . GLY A 1 120 ? -12.395 9.454 11.279 1.00 88.25 120 GLY A O 1
ATOM 877 N N . THR A 1 121 ? -11.554 10.764 12.897 1.00 87.88 121 THR A N 1
ATOM 878 C CA . THR A 1 121 ? -11.601 12.031 12.150 1.00 87.88 121 THR A CA 1
ATOM 879 C C . THR A 1 121 ? -10.250 12.394 11.535 1.00 87.88 121 THR A C 1
ATOM 881 O O . THR A 1 121 ? -10.182 13.249 10.656 1.00 87.88 121 THR A O 1
ATOM 884 N N . THR A 1 122 ? -9.170 11.737 11.966 1.00 90.56 122 THR A N 1
ATOM 885 C CA . THR A 1 122 ? -7.819 11.973 11.462 1.00 90.56 122 THR A CA 1
ATOM 886 C C . THR A 1 122 ? -7.573 11.203 10.158 1.00 90.56 122 THR A C 1
ATOM 888 O O . THR A 1 122 ? -7.870 10.003 10.078 1.00 90.56 122 THR A O 1
ATOM 891 N N . PRO A 1 123 ? -7.034 11.860 9.111 1.00 93.31 123 PRO A N 1
ATOM 892 C CA . PRO A 1 123 ? -6.719 11.179 7.864 1.00 93.31 123 PRO A CA 1
ATOM 893 C C . PRO A 1 123 ? -5.552 10.217 8.044 1.00 93.31 123 PRO A C 1
ATOM 895 O O . PRO A 1 123 ? -4.482 10.616 8.499 1.00 93.31 123 PRO A O 1
ATOM 898 N N . ARG A 1 124 ? -5.748 8.984 7.589 1.00 95.06 124 ARG A N 1
ATOM 899 C CA . ARG A 1 124 ? -4.695 7.984 7.412 1.00 95.06 124 ARG A CA 1
ATOM 900 C C . ARG A 1 124 ? -4.041 8.175 6.054 1.00 95.06 124 ARG A C 1
ATOM 902 O O . ARG A 1 124 ? -4.708 8.640 5.124 1.00 95.06 124 ARG A O 1
ATOM 909 N N . SER A 1 125 ? -2.769 7.818 5.931 1.00 95.00 125 SER A N 1
ATOM 910 C CA . SER A 1 125 ? -2.030 7.907 4.670 1.00 95.00 125 SER A CA 1
ATOM 911 C C . SER A 1 125 ? -1.510 6.551 4.233 1.00 95.00 125 SER A C 1
ATOM 913 O O . SER A 1 125 ? -0.982 5.789 5.037 1.00 95.00 125 SER A O 1
ATOM 915 N N . CYS A 1 126 ? -1.641 6.268 2.943 1.00 94.25 126 CYS A N 1
ATOM 916 C CA . CYS A 1 126 ? -0.860 5.250 2.270 1.00 94.25 126 CYS A CA 1
ATOM 917 C C . CYS A 1 126 ? 0.175 5.920 1.371 1.00 94.25 126 CYS A C 1
ATOM 919 O O . CYS A 1 126 ? -0.147 6.852 0.631 1.00 94.25 126 CYS A O 1
ATOM 921 N N . GLU A 1 127 ? 1.409 5.443 1.438 1.00 94.69 127 GLU A N 1
ATOM 922 C CA . GLU A 1 127 ? 2.509 5.920 0.615 1.00 94.69 127 GLU A CA 1
ATOM 923 C C . GLU A 1 127 ? 2.954 4.803 -0.317 1.00 94.69 127 GLU A C 1
ATOM 925 O O . GLU A 1 127 ? 3.279 3.701 0.118 1.00 94.69 127 GLU A O 1
ATOM 930 N N . MET A 1 128 ? 2.947 5.092 -1.615 1.00 93.25 128 MET A N 1
ATOM 931 C CA . MET A 1 128 ? 3.507 4.227 -2.640 1.00 93.25 128 MET A CA 1
ATOM 932 C C . MET A 1 128 ? 4.824 4.822 -3.116 1.00 93.25 128 MET A C 1
ATOM 934 O O . MET A 1 128 ? 4.868 5.959 -3.596 1.00 93.25 128 MET A O 1
ATOM 938 N N . ARG A 1 129 ? 5.888 4.033 -2.998 1.00 92.56 129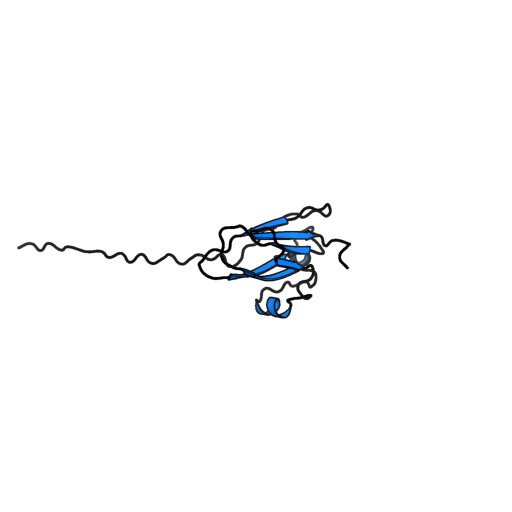 ARG A N 1
ATOM 939 C CA . ARG A 1 129 ? 7.264 4.418 -3.321 1.00 92.56 129 ARG A CA 1
ATOM 940 C C . ARG A 1 129 ? 7.918 3.339 -4.186 1.00 92.56 129 ARG A C 1
ATOM 942 O O . ARG A 1 129 ? 7.461 2.196 -4.189 1.00 92.56 129 ARG A O 1
ATOM 949 N N . PRO A 1 130 ? 8.993 3.653 -4.923 1.00 91.62 130 PRO A N 1
ATOM 950 C CA . PRO A 1 130 ? 9.842 2.623 -5.501 1.00 91.62 130 PRO A CA 1
ATOM 951 C C . PRO A 1 130 ? 10.481 1.816 -4.375 1.00 91.62 130 PRO A C 1
ATOM 953 O O . PRO A 1 130 ? 10.866 2.387 -3.349 1.00 91.62 130 PRO A O 1
ATOM 956 N N . ARG A 1 131 ? 10.638 0.506 -4.568 1.00 86.88 131 ARG A N 1
ATOM 957 C CA . ARG A 1 131 ? 11.364 -0.327 -3.612 1.00 86.88 131 ARG A CA 1
ATOM 958 C C . ARG A 1 131 ? 12.758 0.243 -3.340 1.00 86.88 131 ARG A C 1
ATOM 960 O O . ARG A 1 131 ? 13.545 0.486 -4.260 1.00 86.88 131 ARG A O 1
ATOM 967 N N . HIS A 1 132 ? 13.078 0.433 -2.062 1.00 70.38 132 HIS A N 1
ATOM 968 C CA . HIS A 1 132 ? 14.412 0.843 -1.639 1.00 70.38 132 HIS A CA 1
ATOM 969 C C . HIS A 1 132 ? 15.413 -0.289 -1.901 1.00 70.38 132 HIS A C 1
ATOM 971 O O . HIS A 1 132 ? 15.207 -1.419 -1.468 1.00 70.38 132 HIS A O 1
ATOM 977 N N . LYS A 1 133 ? 16.561 0.017 -2.520 1.00 56.16 133 LYS A N 1
ATOM 978 C CA . LYS A 1 133 ? 17.681 -0.932 -2.707 1.00 56.16 133 LYS A CA 1
ATOM 979 C C . LYS A 1 133 ? 18.389 -1.352 -1.394 1.00 56.16 133 LYS A C 1
ATOM 981 O O . LYS A 1 133 ? 19.513 -1.838 -1.449 1.00 56.16 133 LYS A O 1
ATOM 986 N N . GLY A 1 134 ? 17.776 -1.158 -0.224 1.00 51.12 134 GLY A N 1
ATOM 987 C CA . GLY A 1 134 ? 18.474 -1.194 1.066 1.00 51.12 134 GLY A CA 1
ATOM 988 C C . GLY A 1 134 ? 17.830 -1.976 2.210 1.00 51.12 134 GLY A C 1
ATOM 989 O O . GLY A 1 134 ? 18.496 -2.119 3.229 1.00 51.12 134 GLY A O 1
ATOM 990 N N . SER A 1 135 ? 16.608 -2.502 2.090 1.00 45.94 135 SER A N 1
ATOM 991 C CA . SER A 1 135 ? 16.030 -3.297 3.185 1.00 45.94 135 SER A CA 1
ATOM 992 C C . SER A 1 135 ? 16.371 -4.775 2.995 1.00 45.94 135 SER A C 1
ATOM 994 O O . SER A 1 135 ? 15.803 -5.445 2.133 1.00 45.94 135 SER A O 1
ATOM 996 N N . ARG A 1 136 ? 17.375 -5.229 3.752 1.00 41.38 136 ARG A N 1
ATOM 997 C CA . ARG A 1 136 ? 17.594 -6.643 4.077 1.00 41.38 136 ARG A CA 1
ATOM 998 C C . ARG A 1 136 ? 16.651 -7.059 5.194 1.00 41.38 136 ARG A C 1
ATOM 1000 O O . ARG A 1 136 ? 16.361 -6.185 6.041 1.00 41.38 136 ARG A O 1
#

Radius of gyration: 21.76 Å; chains: 1; bounding box: 91×36×36 Å

Foldseek 3Di:
DDDDDDDDDPPPPPDPPPPDPQDDDDDDDADQPDRWDKDKDFADDDFWDKDKDKDDFCVVVVVVNPDGQNFKKKWKADLVRHTPDIDRFCCPPCNVVLVVVVNNHPDRRIDMDIDGGGGDPGMIMMIIHRDDPDDD